Protein AF-A0A536SBP5-F1 (afdb_monomer_lite)

Foldseek 3Di:
DDDDPPFDFPDWDFDDFDPPDPFKTKTWGFTWTDDPDDDGDDRDTDIDMGGRPQPWEEWAPWDWDDLPWIKTATDDTPQFQKKKKWKAFPVPRHTPDIDMDRHRMDTDDQDQTKIKIWMWTDRPPGIYDTDIDIDHGRD

Radius of gyration: 25.17 Å; chains: 1; bounding box: 39×37×78 Å

Structure (mmCIF, N/CA/C/O backbone):
data_AF-A0A536SBP5-F1
#
_entry.id   AF-A0A536SBP5-F1
#
loop_
_atom_site.group_PDB
_atom_site.id
_atom_site.type_symbol
_atom_site.label_atom_id
_atom_site.label_alt_id
_atom_site.label_comp_id
_atom_site.label_asym_id
_atom_site.label_entity_id
_atom_site.label_seq_id
_atom_site.pdbx_PDB_ins_code
_atom_site.Cartn_x
_atom_site.Cartn_y
_atom_site.Cartn_z
_atom_site.occupancy
_atom_site.B_iso_or_equiv
_atom_site.auth_seq_id
_atom_site.auth_comp_id
_atom_site.auth_asym_id
_atom_site.auth_atom_id
_atom_site.pdbx_PDB_model_num
ATOM 1 N N . MET A 1 1 ? 14.537 23.698 -45.005 1.00 40.97 1 MET A N 1
ATOM 2 C CA . MET A 1 1 ? 13.676 22.718 -45.694 1.00 40.97 1 MET A CA 1
ATOM 3 C C . MET A 1 1 ? 13.666 21.475 -44.817 1.00 40.97 1 MET A C 1
ATOM 5 O O . MET A 1 1 ? 14.723 20.894 -44.636 1.00 40.97 1 MET A O 1
ATOM 9 N N . LEU A 1 2 ? 12.557 21.184 -44.130 1.00 38.22 2 LEU A N 1
ATOM 10 C CA . LEU A 1 2 ? 12.427 19.987 -43.288 1.00 38.22 2 LEU A CA 1
ATOM 11 C C . LEU A 1 2 ? 12.003 18.836 -44.202 1.00 38.22 2 LEU A C 1
ATOM 13 O O . LEU A 1 2 ? 10.889 18.859 -44.723 1.00 38.22 2 LEU A O 1
ATOM 17 N N . GLU A 1 3 ? 12.899 17.881 -44.441 1.00 40.97 3 GLU A N 1
ATOM 18 C CA . GLU A 1 3 ? 12.558 16.646 -45.143 1.00 40.97 3 GLU A CA 1
ATOM 19 C C . GLU A 1 3 ? 11.533 15.871 -44.314 1.00 40.97 3 GLU A C 1
ATOM 21 O O . GLU A 1 3 ? 11.786 15.447 -43.185 1.00 40.97 3 GLU A O 1
ATOM 26 N N . ARG A 1 4 ? 10.333 15.728 -44.870 1.00 43.94 4 ARG A N 1
ATOM 27 C CA . ARG A 1 4 ? 9.282 14.892 -44.310 1.00 43.94 4 ARG A CA 1
ATOM 28 C C . ARG A 1 4 ? 9.599 13.450 -44.698 1.00 43.94 4 ARG A C 1
ATOM 30 O O . ARG A 1 4 ? 9.292 13.023 -45.804 1.00 43.94 4 ARG A O 1
ATOM 37 N N . ILE A 1 5 ? 10.264 12.728 -43.800 1.00 46.66 5 ILE A N 1
ATOM 38 C CA . ILE A 1 5 ? 10.508 11.292 -43.954 1.00 46.66 5 ILE A CA 1
ATOM 39 C C . ILE A 1 5 ? 9.169 10.574 -43.731 1.00 46.66 5 ILE A C 1
ATOM 41 O O . ILE A 1 5 ? 8.774 10.313 -42.595 1.00 46.66 5 ILE A O 1
ATOM 45 N N . ASP A 1 6 ? 8.445 10.285 -44.813 1.00 46.75 6 ASP A N 1
ATOM 46 C CA . ASP A 1 6 ? 7.258 9.425 -44.783 1.00 46.75 6 ASP A CA 1
ATOM 47 C C . ASP A 1 6 ? 7.715 7.958 -44.652 1.00 46.75 6 ASP A C 1
ATOM 49 O O . ASP A 1 6 ? 7.832 7.222 -45.629 1.00 46.75 6 ASP A O 1
ATOM 53 N N . ALA A 1 7 ? 8.020 7.518 -43.428 1.00 47.56 7 ALA A N 1
ATOM 54 C CA . ALA A 1 7 ? 8.302 6.112 -43.154 1.00 47.56 7 ALA A CA 1
ATOM 55 C C . ALA A 1 7 ? 7.002 5.294 -43.260 1.00 47.56 7 ALA A C 1
ATOM 57 O O . ALA A 1 7 ? 6.111 5.411 -42.415 1.00 47.56 7 ALA A O 1
ATOM 58 N N . ARG A 1 8 ? 6.876 4.452 -44.293 1.00 46.19 8 ARG A N 1
ATOM 59 C CA . ARG A 1 8 ? 5.805 3.449 -44.373 1.00 46.19 8 ARG A CA 1
ATOM 60 C C . ARG A 1 8 ? 6.220 2.195 -43.606 1.00 46.19 8 ARG A C 1
ATOM 62 O O . ARG A 1 8 ? 7.250 1.590 -43.889 1.00 46.19 8 ARG A O 1
ATOM 69 N N . VAL A 1 9 ? 5.409 1.806 -42.623 1.00 48.72 9 VAL A N 1
ATOM 70 C CA . VAL A 1 9 ? 5.581 0.558 -41.866 1.00 48.72 9 VAL A CA 1
ATOM 71 C C . VAL A 1 9 ? 4.946 -0.574 -42.673 1.00 48.72 9 VAL A C 1
ATOM 73 O O . VAL A 1 9 ? 3.723 -0.643 -42.767 1.00 48.72 9 VAL A O 1
ATOM 76 N N . GLY A 1 10 ? 5.771 -1.427 -43.287 1.00 50.09 10 GLY A N 1
ATOM 77 C CA . GLY A 1 10 ? 5.303 -2.491 -44.185 1.00 50.09 10 GLY A CA 1
ATOM 78 C C . GLY A 1 10 ? 4.626 -3.674 -43.479 1.00 50.09 10 GLY A C 1
ATOM 79 O O . GLY A 1 10 ? 3.664 -4.228 -43.999 1.00 50.09 10 GLY A O 1
ATOM 80 N N . ASP A 1 11 ? 5.095 -4.055 -42.286 1.00 51.97 11 ASP A N 1
ATOM 81 C CA . ASP A 1 11 ? 4.508 -5.122 -41.460 1.00 51.97 11 ASP A CA 1
ATOM 82 C C . ASP A 1 11 ? 4.898 -4.885 -39.988 1.00 51.97 11 ASP A C 1
ATOM 84 O O . ASP A 1 11 ? 6.051 -4.567 -39.689 1.00 51.97 11 ASP A O 1
ATOM 88 N N . THR A 1 12 ? 3.949 -5.012 -39.056 1.00 48.47 12 THR A N 1
ATOM 89 C CA . THR A 1 12 ? 4.222 -4.951 -37.609 1.00 48.47 12 THR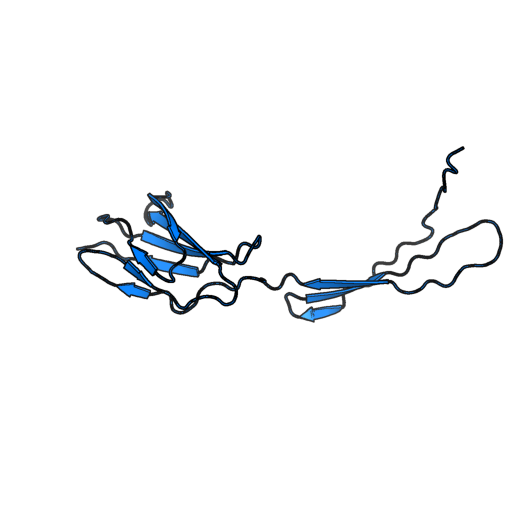 A CA 1
ATOM 90 C C . THR A 1 12 ? 3.919 -6.307 -37.002 1.00 48.47 12 THR A C 1
ATOM 92 O O . THR A 1 12 ? 2.771 -6.640 -36.713 1.00 48.47 12 THR A O 1
ATOM 95 N N . ARG A 1 13 ? 4.970 -7.093 -36.763 1.00 51.94 13 ARG A N 1
ATOM 96 C CA . ARG A 1 13 ? 4.845 -8.378 -36.075 1.00 51.94 13 ARG A CA 1
ATOM 97 C C . ARG A 1 13 ? 5.155 -8.201 -34.603 1.00 51.94 13 ARG A C 1
ATOM 99 O O . ARG A 1 13 ? 6.314 -8.105 -34.203 1.00 51.94 13 ARG A O 1
ATOM 106 N N . PHE A 1 14 ? 4.107 -8.197 -33.791 1.00 48.78 14 PHE A N 1
ATOM 107 C CA . PHE A 1 14 ? 4.255 -8.358 -32.354 1.00 48.78 14 PHE A CA 1
ATOM 108 C C . PHE A 1 14 ? 4.599 -9.817 -32.066 1.00 48.78 14 PHE A C 1
ATOM 110 O O . PHE A 1 14 ? 3.751 -10.701 -32.169 1.00 48.78 14 PHE A O 1
ATOM 117 N N . VAL A 1 15 ? 5.855 -10.079 -31.709 1.00 56.72 15 VAL A N 1
ATOM 118 C CA . VAL A 1 15 ? 6.195 -11.340 -31.049 1.00 56.72 15 VAL A CA 1
ATOM 119 C C . VAL A 1 15 ? 5.653 -11.230 -29.625 1.00 56.72 15 VAL A C 1
ATOM 121 O O . VAL A 1 15 ? 6.028 -10.277 -28.934 1.00 56.72 15 VAL A O 1
ATOM 124 N N . PRO A 1 16 ? 4.778 -12.149 -29.174 1.00 54.97 16 PRO A N 1
ATOM 125 C CA . PRO A 1 16 ? 4.259 -12.109 -27.818 1.00 54.97 16 PRO A CA 1
ATOM 126 C C . PRO A 1 16 ? 5.426 -12.009 -26.828 1.00 54.97 16 PRO A C 1
ATOM 128 O O . PRO A 1 16 ? 6.394 -12.768 -26.975 1.00 54.97 16 PRO A O 1
ATOM 131 N N . PRO A 1 17 ? 5.380 -11.073 -25.862 1.00 57.81 17 PRO A N 1
ATOM 132 C CA . PRO A 1 17 ? 6.419 -10.962 -24.855 1.00 57.81 17 PRO A CA 1
ATOM 133 C C . PRO A 1 17 ? 6.639 -12.333 -24.231 1.00 57.81 17 PRO A C 1
ATOM 135 O O . PRO A 1 17 ? 5.681 -12.964 -23.783 1.00 57.81 17 PRO A O 1
ATOM 138 N N . ARG 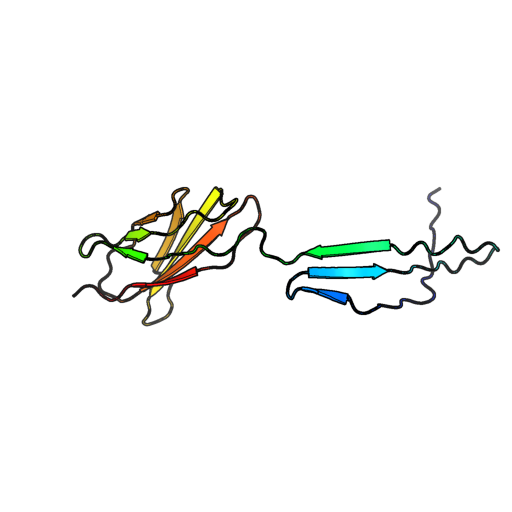A 1 18 ? 7.886 -12.813 -24.200 1.00 60.78 18 ARG A N 1
ATOM 139 C CA . ARG A 1 18 ? 8.184 -13.993 -23.387 1.00 60.78 18 ARG A CA 1
ATOM 140 C C . ARG A 1 18 ? 8.115 -13.536 -21.931 1.00 60.78 18 ARG A C 1
ATOM 142 O O . ARG A 1 18 ? 8.929 -12.682 -21.557 1.00 60.78 18 ARG A O 1
ATOM 149 N N . PRO A 1 19 ? 7.160 -14.040 -21.128 1.00 57.12 19 PRO A N 1
ATOM 150 C CA . PRO A 1 19 ? 7.140 -13.722 -19.713 1.00 57.12 19 PRO A CA 1
ATOM 151 C C . PRO A 1 19 ? 8.444 -14.244 -19.110 1.00 57.12 19 PRO A C 1
ATOM 153 O O . PRO A 1 19 ? 8.782 -15.419 -19.248 1.00 57.12 19 PRO A O 1
ATOM 156 N N . LEU A 1 20 ? 9.215 -13.341 -18.507 1.00 64.12 20 LEU A N 1
ATOM 157 C CA . LEU A 1 20 ? 10.382 -13.703 -17.706 1.00 64.12 20 LEU A CA 1
ATOM 158 C C . LEU A 1 20 ? 9.924 -14.081 -16.291 1.00 64.12 20 LEU A C 1
ATOM 160 O O . LEU A 1 20 ? 10.480 -14.991 -15.689 1.00 64.12 20 LEU A O 1
ATOM 164 N N . THR A 1 21 ? 8.898 -13.384 -15.788 1.00 65.69 21 THR A N 1
ATOM 165 C CA . THR A 1 21 ? 8.129 -13.676 -14.567 1.00 65.69 21 THR A CA 1
ATOM 166 C C . THR A 1 21 ? 6.699 -13.133 -14.725 1.00 65.69 21 THR A C 1
ATOM 168 O O . THR A 1 21 ? 6.404 -12.468 -15.718 1.00 65.69 21 THR A O 1
ATOM 171 N N . ASP A 1 22 ? 5.838 -13.297 -13.713 1.00 67.06 22 ASP A N 1
ATOM 172 C CA . ASP A 1 22 ? 4.489 -12.690 -13.659 1.00 67.06 22 ASP A CA 1
ATOM 173 C C . ASP A 1 22 ? 4.487 -11.155 -13.765 1.00 67.06 22 ASP A C 1
ATOM 175 O O . ASP A 1 22 ? 3.459 -10.535 -14.028 1.00 67.06 22 ASP A O 1
ATOM 179 N N . ARG A 1 23 ? 5.638 -10.518 -13.517 1.00 62.91 23 ARG A N 1
ATOM 180 C CA . ARG A 1 23 ? 5.784 -9.057 -13.459 1.00 62.91 23 ARG A CA 1
ATOM 181 C C . ARG A 1 23 ? 6.873 -8.520 -14.384 1.00 62.91 23 ARG A C 1
ATOM 183 O O . ARG A 1 23 ? 7.172 -7.328 -14.351 1.00 62.91 23 ARG A O 1
ATOM 190 N N . ARG A 1 24 ? 7.493 -9.384 -15.192 1.00 70.25 24 ARG A N 1
ATOM 191 C CA . ARG A 1 24 ? 8.589 -9.014 -16.090 1.00 70.25 24 ARG A CA 1
ATOM 192 C C . ARG A 1 24 ? 8.433 -9.672 -17.441 1.00 70.25 24 ARG A C 1
ATOM 194 O O . ARG A 1 24 ? 8.203 -10.875 -17.528 1.00 70.25 24 ARG A O 1
ATOM 201 N N . ALA A 1 25 ? 8.662 -8.906 -18.494 1.00 71.94 25 ALA A N 1
ATOM 202 C CA . ALA A 1 25 ? 8.661 -9.416 -19.853 1.00 71.94 25 ALA A CA 1
ATOM 203 C C . ALA A 1 25 ? 9.786 -8.795 -20.680 1.00 71.94 25 ALA A C 1
ATOM 205 O O . ALA A 1 25 ? 10.117 -7.619 -20.522 1.00 71.94 25 ALA A O 1
ATOM 206 N N . ALA A 1 26 ? 10.350 -9.588 -21.588 1.00 72.62 26 ALA A N 1
ATOM 207 C CA . ALA A 1 26 ? 11.211 -9.083 -22.649 1.00 72.62 26 ALA 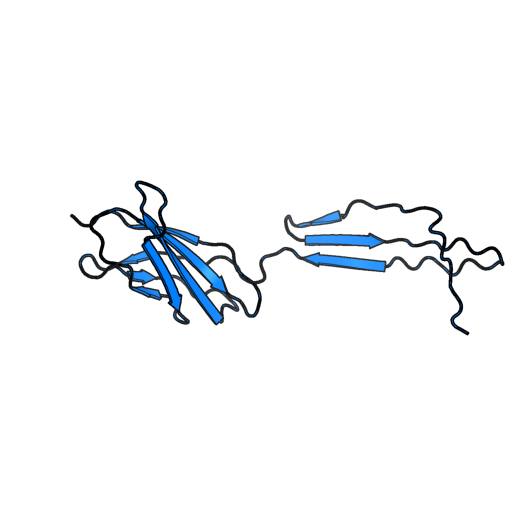A CA 1
ATOM 208 C C . ALA A 1 26 ? 10.386 -8.941 -23.927 1.00 72.62 26 ALA A C 1
ATOM 210 O O . ALA A 1 26 ? 9.780 -9.913 -24.393 1.00 72.62 26 ALA A O 1
ATOM 211 N N . VAL A 1 27 ? 10.378 -7.738 -24.497 1.00 70.06 27 VAL A N 1
ATOM 212 C CA . VAL A 1 27 ? 9.755 -7.474 -25.792 1.00 70.06 27 VAL A CA 1
ATOM 213 C C . VAL A 1 27 ? 10.850 -7.335 -26.836 1.00 70.06 27 VAL A C 1
ATOM 215 O O . VAL A 1 27 ? 11.795 -6.561 -26.671 1.00 70.06 27 VAL A O 1
ATOM 218 N N . LYS A 1 28 ? 10.708 -8.104 -27.917 1.00 70.38 28 LYS A N 1
ATOM 219 C CA . LYS A 1 28 ? 11.577 -8.038 -29.088 1.00 70.38 28 LYS A CA 1
ATOM 220 C C . LYS A 1 28 ? 10.797 -7.398 -30.227 1.00 70.38 28 LYS A C 1
ATOM 222 O O . LYS A 1 28 ? 9.808 -7.967 -30.686 1.00 70.38 28 LYS A O 1
ATOM 227 N N . LEU A 1 29 ? 11.254 -6.237 -30.677 1.00 64.62 29 LEU A N 1
ATOM 228 C CA . LEU A 1 29 ? 10.677 -5.511 -31.798 1.00 64.62 29 LEU A CA 1
ATOM 229 C C . LEU A 1 29 ? 11.587 -5.650 -33.019 1.00 64.62 29 LEU A C 1
ATOM 231 O O . LEU A 1 29 ? 12.792 -5.411 -32.936 1.00 64.62 29 LEU A O 1
ATOM 235 N N . LEU A 1 30 ? 11.001 -6.023 -34.154 1.00 66.50 30 LEU A N 1
ATOM 236 C CA . LEU A 1 30 ? 11.668 -6.025 -35.449 1.00 66.50 30 LEU A CA 1
ATOM 237 C C . LEU A 1 30 ? 10.996 -4.971 -36.326 1.00 66.50 30 LEU A C 1
ATOM 239 O O . LEU A 1 30 ? 9.819 -5.109 -36.649 1.00 66.50 30 LEU A O 1
ATOM 243 N N . VAL A 1 31 ? 11.733 -3.924 -36.691 1.00 62.28 31 VAL A N 1
ATOM 244 C CA . VAL A 1 31 ? 11.246 -2.880 -37.599 1.00 62.28 31 VAL A CA 1
ATOM 245 C C . VAL A 1 31 ? 11.931 -3.069 -38.943 1.00 62.28 31 VAL A C 1
ATOM 247 O O . VAL A 1 31 ? 13.158 -3.106 -39.007 1.00 62.28 31 VAL A O 1
ATOM 250 N N . THR A 1 32 ? 11.138 -3.198 -40.004 1.00 61.22 32 THR A N 1
ATOM 251 C CA . THR A 1 32 ? 11.635 -3.224 -41.385 1.00 61.22 32 THR A CA 1
ATOM 252 C C . THR A 1 32 ? 11.099 -1.988 -42.091 1.00 61.22 32 THR A C 1
ATOM 254 O O . THR A 1 32 ? 9.884 -1.802 -42.156 1.00 61.22 32 THR A O 1
ATOM 257 N N . ALA A 1 33 ? 11.996 -1.127 -42.567 1.00 57.31 33 ALA A N 1
ATOM 258 C CA . ALA A 1 33 ? 11.624 0.021 -43.383 1.00 57.31 33 ALA A CA 1
ATOM 259 C C . ALA A 1 33 ? 11.444 -0.428 -44.838 1.00 57.31 33 ALA A C 1
ATOM 261 O O . ALA A 1 33 ? 12.310 -1.120 -45.376 1.00 57.31 33 ALA A O 1
ATOM 262 N N . ASP A 1 34 ? 10.328 -0.040 -45.454 1.00 59.84 34 ASP A N 1
ATOM 263 C CA . ASP A 1 34 ? 10.078 -0.254 -46.879 1.00 59.84 34 ASP A CA 1
ATOM 264 C C . ASP A 1 34 ? 10.486 1.011 -47.646 1.00 59.84 34 ASP A C 1
ATOM 266 O O . ASP A 1 34 ? 9.736 1.989 -47.710 1.00 59.84 34 ASP A O 1
ATOM 270 N N . CYS A 1 35 ? 11.730 1.026 -48.132 1.00 59.50 35 CYS A N 1
ATOM 271 C CA . CYS A 1 35 ? 12.304 2.153 -48.865 1.00 59.50 35 CYS A CA 1
ATOM 272 C C . CYS A 1 35 ? 12.395 1.821 -50.367 1.00 59.50 35 CYS A C 1
ATOM 274 O O . CYS A 1 35 ? 12.879 0.742 -50.712 1.00 59.50 35 CYS A O 1
ATOM 276 N N . PRO A 1 36 ? 11.999 2.746 -51.264 1.00 60.47 36 PRO A N 1
ATOM 277 C CA . PRO A 1 36 ? 11.946 2.491 -52.706 1.00 60.47 36 PRO A CA 1
ATOM 278 C C . PRO A 1 36 ? 13.318 2.357 -53.395 1.00 60.47 36 PRO A C 1
ATOM 280 O O . PRO A 1 36 ? 13.370 1.861 -54.517 1.00 60.47 36 PRO A O 1
ATOM 283 N N . GLU A 1 37 ? 14.427 2.739 -52.751 1.00 55.88 37 GLU A N 1
ATOM 284 C CA . GLU A 1 37 ? 15.784 2.577 -53.294 1.00 55.88 37 GLU A CA 1
ATOM 285 C C . GLU A 1 37 ? 16.616 1.589 -52.459 1.00 55.88 37 GLU A C 1
ATOM 287 O O . GLU A 1 37 ? 16.669 1.632 -51.229 1.00 55.88 37 GLU A O 1
ATOM 292 N N . SER A 1 38 ? 17.239 0.638 -53.155 1.00 54.88 38 SER A N 1
ATOM 293 C CA . SER A 1 38 ? 17.867 -0.563 -52.610 1.00 54.88 38 SER A CA 1
ATOM 294 C C . SER A 1 38 ? 19.072 -0.291 -51.701 1.00 54.88 38 SER A C 1
ATOM 296 O O . SER A 1 38 ? 20.176 -0.028 -52.170 1.00 54.88 38 SER A O 1
ATOM 298 N N . THR A 1 39 ? 18.902 -0.491 -50.399 1.00 51.53 39 THR A N 1
ATOM 299 C CA . THR A 1 39 ? 19.620 -1.496 -49.589 1.00 51.53 39 THR A CA 1
ATOM 300 C C . THR A 1 39 ? 18.947 -1.510 -48.223 1.00 51.53 39 THR A C 1
ATOM 302 O O . THR A 1 39 ? 19.071 -0.579 -47.436 1.00 51.53 39 THR A O 1
ATOM 305 N N . SER A 1 40 ? 18.166 -2.563 -47.976 1.00 52.50 40 SER A N 1
ATOM 306 C CA . SER A 1 40 ? 17.491 -2.821 -46.704 1.00 52.50 40 SER A CA 1
ATOM 307 C C . SER A 1 40 ? 18.531 -2.841 -45.579 1.00 52.50 40 SER A C 1
ATOM 309 O O . SER A 1 40 ? 19.282 -3.806 -45.430 1.00 52.50 40 SER A O 1
ATOM 311 N N . ILE A 1 41 ? 18.632 -1.746 -44.822 1.00 50.25 41 ILE A N 1
ATOM 312 C CA . ILE A 1 41 ? 19.512 -1.682 -43.656 1.00 50.25 41 ILE A CA 1
ATOM 313 C C . ILE A 1 41 ? 18.940 -2.642 -42.616 1.00 50.25 41 ILE A C 1
ATOM 315 O O . ILE A 1 41 ? 17.771 -2.555 -42.239 1.00 50.25 41 ILE A O 1
ATOM 319 N N . ALA A 1 42 ? 19.784 -3.587 -42.207 1.00 47.28 42 ALA A N 1
ATOM 320 C CA . ALA A 1 42 ? 19.437 -4.723 -41.374 1.00 47.28 42 ALA A CA 1
ATOM 321 C C . ALA A 1 42 ? 18.575 -4.337 -40.163 1.00 47.28 42 ALA A C 1
ATOM 323 O O . ALA A 1 42 ? 18.938 -3.475 -39.354 1.00 47.28 42 ALA A O 1
ATOM 324 N N . ALA A 1 43 ? 17.463 -5.061 -40.041 1.00 56.03 43 ALA A N 1
ATOM 325 C CA . ALA A 1 43 ? 16.518 -5.036 -38.942 1.00 56.03 43 ALA A CA 1
ATOM 326 C C . ALA A 1 43 ? 17.203 -5.488 -37.643 1.00 56.03 43 ALA A C 1
ATOM 328 O O . ALA A 1 43 ? 17.134 -6.652 -37.246 1.00 56.03 43 ALA A O 1
ATOM 329 N N . HIS A 1 44 ? 17.920 -4.577 -36.988 1.00 56.59 44 HIS A N 1
ATOM 330 C CA . HIS A 1 44 ? 18.461 -4.846 -35.666 1.00 56.59 44 HIS A CA 1
ATOM 331 C C . HIS A 1 44 ? 17.272 -5.020 -34.721 1.00 56.59 44 HIS A C 1
ATOM 333 O O . HIS A 1 44 ? 16.471 -4.092 -34.581 1.00 56.59 44 HIS A O 1
ATOM 339 N N . PRO A 1 45 ? 17.101 -6.197 -34.095 1.00 60.94 45 PRO A N 1
ATOM 340 C CA . PRO A 1 45 ? 16.022 -6.374 -33.146 1.00 60.94 45 PRO A CA 1
ATOM 341 C C . PRO A 1 45 ? 16.252 -5.414 -31.981 1.00 60.94 45 PRO A C 1
ATOM 343 O O . PRO A 1 45 ? 17.262 -5.516 -31.284 1.00 60.94 45 PRO A O 1
ATOM 346 N N . ALA A 1 46 ? 15.322 -4.487 -31.778 1.00 62.81 46 ALA A N 1
ATOM 347 C CA . ALA A 1 46 ? 15.304 -3.651 -30.593 1.00 62.81 46 ALA A CA 1
ATOM 348 C C . ALA A 1 46 ? 14.706 -4.471 -29.446 1.00 62.81 46 ALA A C 1
ATOM 350 O O . ALA A 1 46 ? 13.661 -5.111 -29.596 1.00 62.81 46 ALA A O 1
ATOM 351 N N . TRP A 1 47 ? 15.386 -4.470 -28.305 1.00 64.88 47 TRP A N 1
ATOM 352 C CA . TRP A 1 47 ? 14.928 -5.140 -27.094 1.00 64.88 47 TRP A CA 1
ATOM 353 C C . TRP A 1 47 ? 14.571 -4.079 -26.073 1.00 64.88 47 TRP A C 1
ATOM 355 O O . TRP A 1 47 ? 15.364 -3.173 -25.817 1.00 64.88 47 TRP A O 1
ATOM 365 N N . PHE A 1 48 ? 13.403 -4.209 -25.459 1.00 67.31 48 PHE A N 1
ATOM 366 C CA . PHE A 1 48 ? 13.089 -3.449 -24.260 1.00 67.31 48 PHE A CA 1
ATOM 367 C C . PHE A 1 48 ? 12.457 -4.353 -23.208 1.00 67.31 48 PHE A C 1
ATOM 369 O O . PHE A 1 48 ? 11.773 -5.335 -23.511 1.00 67.31 48 PHE A O 1
ATOM 376 N N . PHE A 1 49 ? 12.744 -4.030 -21.952 1.00 69.31 49 PHE A N 1
ATOM 377 C CA . PHE A 1 49 ? 12.303 -4.790 -20.795 1.00 69.31 49 PHE A CA 1
ATOM 378 C C . PHE A 1 49 ? 11.120 -4.078 -20.152 1.00 69.31 49 PHE A C 1
ATOM 380 O O . PHE A 1 49 ? 11.198 -2.894 -19.830 1.00 69.31 49 PHE A O 1
ATOM 387 N N . ILE A 1 50 ? 10.031 -4.812 -19.955 1.00 65.94 50 ILE A N 1
ATOM 388 C CA . ILE A 1 50 ? 8.904 -4.373 -19.142 1.00 65.94 50 ILE A CA 1
ATOM 389 C C . ILE A 1 50 ? 9.137 -4.950 -17.748 1.00 65.94 50 ILE A C 1
ATOM 391 O O . ILE A 1 50 ? 9.111 -6.168 -17.583 1.00 65.94 50 ILE A O 1
ATOM 395 N N . ASP A 1 51 ? 9.378 -4.088 -16.762 1.00 65.88 51 ASP A N 1
ATOM 396 C CA . ASP A 1 51 ? 9.403 -4.458 -15.345 1.00 65.88 51 ASP A CA 1
ATOM 397 C C . ASP A 1 51 ? 8.260 -3.728 -14.636 1.00 65.88 51 ASP A C 1
ATOM 399 O O . ASP A 1 51 ? 8.360 -2.539 -14.329 1.00 65.88 51 ASP A O 1
ATOM 403 N N . ILE A 1 52 ? 7.154 -4.442 -14.424 1.00 65.19 52 ILE A N 1
ATOM 404 C CA . ILE A 1 52 ? 6.043 -3.988 -13.580 1.00 65.19 52 ILE A CA 1
ATOM 405 C C . ILE A 1 52 ? 6.183 -4.531 -12.156 1.00 65.19 52 ILE A C 1
ATOM 407 O O . ILE A 1 52 ? 5.242 -4.419 -11.367 1.00 65.19 52 ILE A O 1
ATOM 411 N N . ALA A 1 53 ? 7.323 -5.146 -11.800 1.00 62.38 53 ALA A N 1
ATOM 412 C CA . ALA A 1 53 ? 7.562 -5.494 -10.413 1.00 62.38 53 ALA A CA 1
ATOM 413 C C . ALA A 1 53 ? 7.486 -4.205 -9.590 1.00 62.38 53 ALA A C 1
ATOM 415 O O . ALA A 1 53 ? 8.084 -3.192 -9.973 1.00 62.38 53 ALA A O 1
ATOM 416 N N . PRO A 1 54 ? 6.738 -4.205 -8.476 1.00 62.84 54 PRO A N 1
ATOM 417 C CA . PRO A 1 54 ? 6.645 -3.022 -7.658 1.00 62.84 54 PRO A CA 1
ATOM 418 C C . PRO A 1 54 ? 8.056 -2.686 -7.183 1.00 62.84 54 PRO A C 1
ATOM 420 O O . PRO A 1 54 ? 8.640 -3.409 -6.379 1.00 62.84 54 PRO A O 1
ATOM 423 N N . LYS A 1 55 ? 8.596 -1.557 -7.662 1.00 71.62 55 LYS A N 1
ATOM 424 C CA . LYS A 1 55 ? 9.824 -0.964 -7.106 1.00 71.62 55 LYS A CA 1
ATOM 425 C C . LYS A 1 55 ? 9.666 -0.657 -5.611 1.00 71.62 55 LYS A C 1
ATOM 427 O O . LYS A 1 55 ? 10.654 -0.442 -4.924 1.00 71.62 55 LYS A O 1
ATOM 432 N N . CYS A 1 56 ? 8.421 -0.652 -5.128 1.00 83.62 56 CYS A N 1
ATOM 433 C CA . CYS A 1 56 ? 8.033 -0.453 -3.748 1.00 83.62 56 CYS A CA 1
ATOM 434 C C . CYS A 1 56 ? 7.086 -1.571 -3.290 1.00 83.62 56 CYS A C 1
ATOM 436 O O . CYS A 1 56 ? 5.870 -1.486 -3.463 1.00 83.62 56 CYS A O 1
ATOM 438 N N . SER A 1 57 ? 7.642 -2.657 -2.758 1.00 87.50 57 SER A N 1
ATOM 439 C CA . SER A 1 57 ? 6.864 -3.787 -2.240 1.00 87.50 57 SER A CA 1
ATOM 440 C C . SER A 1 57 ? 5.954 -3.356 -1.089 1.00 87.50 57 SER A C 1
ATOM 442 O O . SER A 1 57 ? 6.346 -2.492 -0.306 1.00 87.50 57 SER A O 1
ATOM 444 N N . ALA A 1 58 ? 4.789 -3.996 -0.938 1.00 91.44 58 ALA A N 1
ATOM 445 C CA . ALA A 1 58 ? 3.922 -3.792 0.224 1.00 91.44 58 ALA A CA 1
ATOM 446 C C . ALA A 1 58 ? 4.684 -3.994 1.548 1.00 91.44 58 ALA A C 1
ATOM 448 O O . ALA A 1 58 ? 5.640 -4.777 1.631 1.00 91.44 58 ALA A O 1
ATOM 449 N N . VAL A 1 59 ? 4.252 -3.294 2.602 1.00 94.44 59 VAL A N 1
ATOM 450 C CA . VAL A 1 59 ? 4.835 -3.472 3.938 1.00 94.44 59 VAL A CA 1
ATOM 451 C C . VAL A 1 59 ? 4.528 -4.871 4.475 1.00 94.44 59 VAL A C 1
ATOM 453 O O . VAL A 1 59 ? 3.507 -5.473 4.147 1.00 94.44 59 VAL A O 1
ATOM 456 N N . ARG A 1 60 ? 5.418 -5.404 5.315 1.00 95.50 60 ARG A N 1
ATOM 457 C CA . ARG A 1 60 ? 5.251 -6.722 5.950 1.00 95.50 60 ARG A CA 1
ATOM 458 C C . ARG A 1 60 ? 5.136 -6.576 7.458 1.00 95.50 60 ARG A C 1
ATOM 460 O O . ARG A 1 60 ? 5.631 -5.599 8.013 1.00 95.50 60 ARG A O 1
ATOM 467 N N . GLY A 1 61 ? 4.563 -7.585 8.112 1.00 95.12 61 GLY A N 1
ATOM 468 C CA . GLY A 1 61 ? 4.456 -7.616 9.572 1.00 95.12 61 GLY A CA 1
ATOM 469 C C . GLY A 1 61 ? 3.591 -6.485 10.119 1.00 95.12 61 GLY A C 1
ATOM 470 O O . GLY A 1 61 ? 3.935 -5.924 11.149 1.00 95.12 61 GLY A O 1
ATOM 471 N N . LEU A 1 62 ? 2.525 -6.115 9.398 1.00 96.19 62 LEU A N 1
ATOM 472 C CA . LEU A 1 62 ? 1.562 -5.133 9.881 1.00 96.19 62 LEU A CA 1
ATOM 473 C C . LEU A 1 62 ? 0.862 -5.692 11.125 1.00 96.19 62 LEU A C 1
ATOM 475 O O . LEU A 1 62 ? 0.189 -6.720 11.051 1.00 96.19 62 LEU A O 1
ATOM 479 N N . SER A 1 63 ? 1.032 -5.009 12.249 1.00 95.25 63 SER A N 1
ATOM 480 C CA . SER A 1 63 ? 0.451 -5.355 13.541 1.00 95.25 63 SER A CA 1
ATOM 481 C C . SER A 1 63 ? -0.168 -4.134 14.208 1.00 95.25 63 SER A C 1
ATOM 483 O O . SER A 1 63 ? 0.183 -2.993 13.900 1.00 95.25 63 SER A O 1
ATOM 485 N N . PHE A 1 64 ? -1.072 -4.386 15.151 1.00 92.56 64 PHE A N 1
ATOM 486 C CA . PHE A 1 64 ? -1.770 -3.354 15.907 1.00 92.56 64 PHE A CA 1
ATOM 487 C C . PHE A 1 64 ? -1.503 -3.523 17.399 1.00 92.56 64 PHE A C 1
ATOM 489 O O . PHE A 1 64 ? -1.506 -4.645 17.906 1.00 92.56 64 PHE A O 1
ATOM 496 N N . SER A 1 65 ? -1.270 -2.417 18.095 1.00 88.31 65 SER A N 1
ATOM 497 C CA . SER A 1 65 ? -1.006 -2.392 19.534 1.00 88.31 65 SER A CA 1
ATOM 498 C C . SER A 1 65 ? -1.702 -1.208 20.206 1.00 88.31 65 SER A C 1
ATOM 500 O O . SER A 1 65 ? -2.143 -0.278 19.534 1.00 88.31 65 SER A O 1
ATOM 502 N N . GLY A 1 66 ? -1.808 -1.259 21.538 1.00 73.69 66 GLY A N 1
ATOM 503 C CA . GLY A 1 66 ? -2.379 -0.192 22.362 1.00 73.69 66 GLY A CA 1
ATOM 504 C C . GLY A 1 66 ? -3.910 -0.180 22.378 1.00 73.69 66 GLY A C 1
ATOM 505 O O . GLY A 1 66 ? -4.548 0.286 21.443 1.00 73.69 66 GLY A O 1
ATOM 506 N N . GLU A 1 67 ? -4.514 -0.643 23.475 1.00 70.75 67 GLU A N 1
ATOM 507 C CA . GLU A 1 67 ? -5.980 -0.644 23.636 1.00 70.75 67 GLU A CA 1
ATOM 508 C C . GLU A 1 67 ? -6.550 0.777 23.708 1.00 70.75 67 GLU A C 1
ATOM 510 O O . GLU A 1 67 ? -7.496 1.119 23.003 1.00 70.75 67 GLU A O 1
ATOM 515 N N . SER A 1 68 ? -5.947 1.627 24.544 1.00 68.50 68 SER A N 1
ATOM 516 C CA . SER A 1 68 ? -6.400 3.004 24.740 1.00 68.50 68 SER A CA 1
ATOM 517 C C . SER A 1 68 ? -5.858 3.954 23.676 1.00 68.50 68 SER A C 1
ATOM 519 O O . SER A 1 68 ? -6.524 4.932 23.360 1.00 68.50 68 SER A O 1
ATOM 521 N N . ALA A 1 69 ? -4.680 3.679 23.110 1.00 73.12 69 ALA A N 1
ATOM 522 C CA . ALA A 1 69 ? -4.023 4.465 22.069 1.00 73.12 69 ALA A CA 1
ATOM 523 C C . ALA A 1 69 ? -3.630 3.537 20.906 1.00 73.12 69 ALA A C 1
ATOM 525 O O . ALA A 1 69 ? -2.505 3.034 20.903 1.00 73.12 69 ALA A O 1
ATOM 526 N N . PRO A 1 70 ? -4.545 3.277 19.954 1.00 88.12 70 PRO A N 1
ATOM 527 C CA . PRO A 1 70 ? -4.298 2.302 18.909 1.00 88.12 70 PRO A CA 1
ATOM 528 C C . PRO A 1 70 ? -3.178 2.783 17.996 1.00 88.12 70 PRO A C 1
ATOM 530 O O . PRO A 1 70 ? -3.183 3.915 17.507 1.00 88.12 70 PRO A O 1
ATOM 533 N N . LYS A 1 71 ? -2.222 1.897 17.752 1.00 93.50 71 LYS A N 1
ATOM 534 C CA . LYS A 1 71 ? -1.040 2.141 16.937 1.00 93.50 71 LYS A CA 1
ATOM 535 C C . LYS A 1 71 ? -0.892 1.024 15.916 1.00 93.50 71 LYS A C 1
ATOM 537 O O . LYS A 1 71 ? -1.087 -0.145 16.237 1.00 93.50 71 LYS A O 1
ATOM 542 N N . ALA A 1 72 ? -0.552 1.391 14.686 1.00 95.31 72 ALA A N 1
ATOM 543 C CA . ALA A 1 72 ? -0.138 0.457 13.647 1.00 95.31 72 ALA A CA 1
ATOM 544 C C . ALA A 1 72 ? 1.387 0.443 13.549 1.00 95.31 72 ALA A C 1
ATOM 546 O O . ALA A 1 72 ? 2.020 1.502 13.539 1.00 95.31 72 ALA A O 1
ATOM 547 N N . GLU A 1 73 ? 1.967 -0.746 13.434 1.00 96.88 73 GLU A N 1
ATOM 548 C CA . GLU A 1 73 ? 3.408 -0.964 13.302 1.00 96.88 73 GLU A CA 1
ATOM 549 C C . GLU A 1 73 ? 3.674 -1.956 12.173 1.00 96.88 73 GLU A C 1
ATOM 551 O O . GLU A 1 73 ? 2.873 -2.856 11.929 1.00 96.88 73 GLU A O 1
ATOM 556 N N . TRP A 1 74 ? 4.769 -1.768 11.444 1.00 97.31 74 TRP A N 1
ATOM 557 C CA . TRP A 1 74 ? 5.158 -2.649 10.345 1.00 97.31 74 TRP A CA 1
ATOM 558 C C . TRP A 1 74 ? 6.677 -2.693 10.187 1.00 97.31 74 TRP A C 1
ATOM 560 O O . TRP A 1 74 ? 7.419 -1.910 10.776 1.00 97.31 74 TRP A O 1
ATOM 570 N N . LEU A 1 75 ? 7.173 -3.614 9.364 1.00 96.81 75 LEU A N 1
ATOM 571 C CA . LEU A 1 75 ? 8.579 -3.633 8.972 1.00 96.81 75 LEU A CA 1
ATOM 572 C C . LEU A 1 75 ? 8.835 -2.584 7.890 1.00 96.81 75 LEU A C 1
ATOM 574 O O . 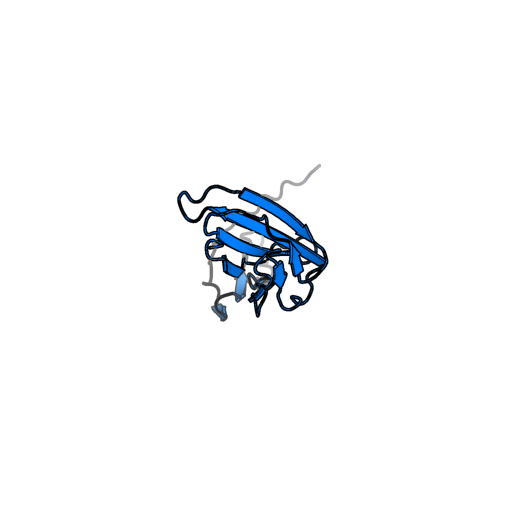LEU A 1 75 ? 8.075 -2.475 6.925 1.00 96.81 75 LEU A O 1
ATOM 578 N N . ARG A 1 76 ? 9.951 -1.855 8.012 1.00 94.25 76 ARG A N 1
ATOM 579 C CA . ARG A 1 76 ? 10.397 -0.894 6.994 1.00 94.25 76 ARG A CA 1
ATOM 580 C C . ARG A 1 76 ? 10.511 -1.593 5.633 1.00 94.25 76 ARG A C 1
ATOM 582 O O . ARG A 1 76 ? 11.253 -2.565 5.494 1.00 94.25 76 ARG A O 1
ATOM 589 N N . ALA A 1 77 ? 9.782 -1.090 4.639 1.00 92.62 77 ALA A N 1
ATOM 590 C CA . ALA A 1 77 ? 9.877 -1.581 3.270 1.00 92.62 77 ALA A CA 1
ATOM 591 C C . ALA A 1 77 ? 11.182 -1.085 2.627 1.00 92.62 77 ALA A C 1
ATOM 593 O O . ALA A 1 77 ? 11.614 0.047 2.864 1.00 92.62 77 ALA A O 1
ATOM 594 N N . ASN A 1 78 ? 11.829 -1.935 1.827 1.00 88.62 78 ASN A N 1
ATOM 595 C CA . ASN A 1 78 ? 13.076 -1.570 1.160 1.00 88.62 78 ASN A CA 1
ATOM 596 C C . ASN A 1 78 ? 12.832 -0.421 0.166 1.00 88.62 78 ASN A C 1
ATOM 598 O O . ASN A 1 78 ? 11.878 -0.474 -0.605 1.00 88.62 78 ASN A O 1
ATOM 602 N N . GLY A 1 79 ? 13.673 0.614 0.208 1.00 88.69 79 GLY A N 1
ATOM 603 C CA . GLY A 1 79 ? 13.542 1.807 -0.635 1.00 88.69 79 GLY A CA 1
ATOM 604 C C . GLY A 1 79 ? 12.405 2.766 -0.257 1.00 88.69 79 GLY A C 1
ATOM 605 O O . GLY A 1 79 ? 12.272 3.811 -0.891 1.00 88.69 79 GLY A O 1
ATOM 606 N N . ALA A 1 80 ? 11.595 2.461 0.764 1.00 93.19 80 ALA A N 1
ATOM 607 C CA . ALA A 1 80 ? 10.491 3.330 1.158 1.00 93.19 80 ALA A CA 1
ATOM 608 C C . ALA A 1 80 ? 10.996 4.566 1.916 1.00 93.19 80 ALA A C 1
ATOM 610 O O . ALA A 1 80 ? 11.647 4.454 2.958 1.00 93.19 80 ALA A O 1
ATOM 611 N N . THR A 1 81 ? 10.662 5.749 1.404 1.00 93.62 81 THR A N 1
ATOM 612 C CA . THR A 1 81 ? 11.010 7.049 2.000 1.00 93.62 81 THR A CA 1
ATOM 613 C C . THR A 1 81 ? 9.882 7.610 2.862 1.00 93.62 81 THR A C 1
ATOM 615 O O . THR A 1 81 ? 10.135 8.364 3.799 1.00 93.62 81 THR A O 1
ATOM 618 N N . ARG A 1 82 ? 8.637 7.216 2.576 1.00 95.62 82 ARG A N 1
ATOM 619 C CA . ARG A 1 82 ? 7.441 7.562 3.354 1.00 95.62 82 ARG A CA 1
ATOM 620 C C . ARG A 1 82 ? 6.368 6.486 3.220 1.00 95.62 82 ARG A C 1
ATOM 622 O O . ARG A 1 82 ? 6.433 5.633 2.335 1.00 95.62 82 ARG A O 1
ATOM 629 N N . TYR A 1 83 ? 5.371 6.563 4.084 1.00 97.06 83 TYR A N 1
ATOM 630 C CA . TYR A 1 83 ? 4.217 5.683 4.133 1.00 97.06 83 TYR A CA 1
ATOM 631 C C . TYR A 1 83 ? 2.954 6.516 4.205 1.00 97.06 83 TYR A C 1
ATOM 633 O O . TYR A 1 83 ? 2.908 7.531 4.897 1.00 97.06 83 TYR A O 1
ATOM 641 N N . GLU A 1 84 ? 1.930 6.049 3.518 1.00 96.94 84 GLU A N 1
ATOM 642 C CA . GLU A 1 84 ? 0.588 6.589 3.582 1.00 96.94 84 GLU A CA 1
ATOM 643 C C . GLU A 1 84 ? -0.304 5.596 4.320 1.00 96.94 84 GLU A C 1
ATOM 645 O O . GLU A 1 84 ? -0.283 4.400 4.024 1.00 96.94 84 GLU A O 1
ATOM 650 N N . ILE A 1 85 ? -1.054 6.095 5.295 1.00 97.06 85 ILE A N 1
ATOM 651 C CA . ILE A 1 85 ? -1.948 5.313 6.139 1.00 97.06 85 ILE A CA 1
ATOM 652 C C . ILE A 1 85 ? -3.353 5.846 5.940 1.00 97.06 85 ILE A C 1
ATOM 654 O O . ILE A 1 85 ? -3.616 7.026 6.174 1.00 97.06 85 ILE A O 1
ATOM 658 N N . GLU A 1 86 ? -4.254 4.965 5.538 1.00 97.06 86 GLU A N 1
ATOM 659 C CA . GLU A 1 86 ? -5.674 5.247 5.380 1.00 97.06 86 GLU A CA 1
ATOM 660 C C . GLU A 1 86 ? -6.449 4.342 6.340 1.00 97.06 86 GLU A C 1
ATOM 662 O O . GLU A 1 86 ? -6.194 3.140 6.412 1.00 97.06 86 GLU A O 1
ATOM 667 N N . ALA A 1 87 ? -7.384 4.914 7.096 1.00 95.12 87 ALA A N 1
ATOM 668 C CA . ALA A 1 87 ? -8.298 4.153 7.938 1.00 95.12 87 ALA A CA 1
ATOM 669 C C . ALA A 1 87 ? -9.717 4.293 7.404 1.00 95.12 87 ALA A C 1
ATOM 671 O O . ALA A 1 87 ? -10.205 5.413 7.235 1.00 95.12 87 ALA A O 1
ATOM 672 N N . TYR A 1 88 ? -10.386 3.169 7.192 1.00 94.81 88 TYR A N 1
ATOM 673 C CA . TYR A 1 88 ? -11.748 3.096 6.684 1.00 94.81 88 TYR A CA 1
ATOM 674 C C . TYR A 1 88 ? -12.663 2.466 7.721 1.00 94.81 88 TYR A C 1
ATOM 676 O O . TYR A 1 88 ? -12.284 1.504 8.386 1.00 94.81 88 TYR A O 1
ATOM 684 N N . SER A 1 89 ? -13.878 2.985 7.839 1.00 91.75 89 SER 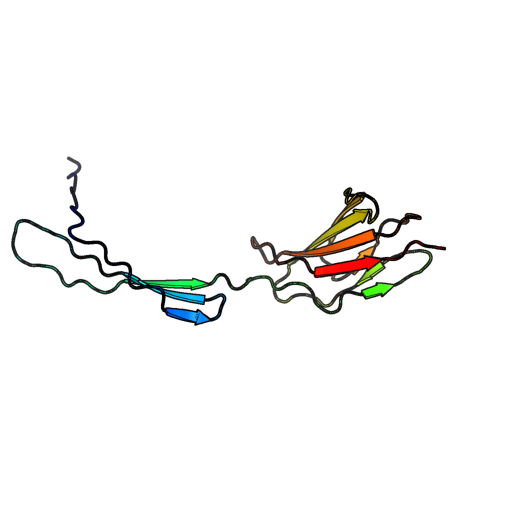A N 1
ATOM 685 C CA . SER A 1 89 ? -14.931 2.353 8.625 1.00 91.75 89 SER A CA 1
ATOM 686 C C . SER A 1 89 ? -15.298 1.008 8.004 1.00 91.75 89 SER A C 1
ATOM 688 O O . SER A 1 89 ? -15.569 0.918 6.807 1.00 91.75 89 SER A O 1
ATOM 690 N N . MET A 1 90 ? -15.325 -0.041 8.825 1.00 89.62 90 MET A N 1
ATOM 691 C CA . MET A 1 90 ? -15.752 -1.376 8.391 1.00 89.62 90 MET A CA 1
ATOM 692 C C . MET A 1 90 ? -17.246 -1.458 8.069 1.00 89.62 90 MET A C 1
ATOM 694 O O . MET A 1 90 ? -17.660 -2.371 7.364 1.00 89.62 90 MET A O 1
ATOM 698 N N . ALA A 1 91 ? -18.058 -0.540 8.599 1.00 90.75 91 ALA A N 1
ATOM 699 C CA . ALA A 1 91 ? -19.507 -0.588 8.436 1.00 90.75 91 ALA A CA 1
ATOM 700 C C . ALA A 1 91 ? -19.958 -0.149 7.034 1.00 90.75 91 ALA A C 1
ATOM 702 O O . ALA A 1 91 ? -20.899 -0.710 6.485 1.00 90.75 91 ALA A O 1
ATOM 703 N N . ASP A 1 92 ? -19.294 0.862 6.471 1.00 89.56 92 ASP A N 1
ATOM 704 C CA . ASP A 1 92 ? -19.725 1.563 5.254 1.00 89.56 92 ASP A CA 1
ATOM 705 C C . ASP A 1 92 ? -18.580 1.832 4.258 1.00 89.56 92 ASP A C 1
ATOM 707 O O . ASP A 1 92 ? -18.805 2.410 3.197 1.00 89.56 92 ASP A O 1
ATOM 711 N N . GLY A 1 93 ? -17.343 1.438 4.580 1.00 87.31 93 GLY A N 1
ATOM 712 C CA . GLY A 1 93 ? -16.167 1.679 3.741 1.00 87.31 93 GLY A CA 1
ATOM 713 C C . GLY A 1 93 ? -15.720 3.143 3.693 1.00 87.31 93 GLY A C 1
ATOM 714 O O . GLY A 1 93 ? -14.854 3.497 2.892 1.00 87.31 93 GLY A O 1
ATOM 715 N N . ARG A 1 94 ? -16.284 4.021 4.531 1.00 93.50 94 ARG A N 1
ATOM 716 C CA . ARG A 1 94 ? -15.970 5.453 4.512 1.00 93.50 94 ARG A CA 1
ATOM 717 C C . ARG A 1 94 ? -14.568 5.723 5.050 1.00 93.50 94 ARG A C 1
ATOM 719 O O . ARG A 1 94 ? -14.197 5.215 6.106 1.00 93.50 94 ARG A O 1
ATOM 726 N N . LEU A 1 95 ? -13.813 6.589 4.372 1.00 91.50 95 LEU A N 1
ATOM 727 C CA . LEU A 1 95 ? -12.517 7.070 4.858 1.00 91.50 95 LEU A CA 1
ATOM 728 C C . LEU A 1 95 ? -12.704 7.892 6.145 1.00 91.50 95 LEU A C 1
ATOM 730 O O . LEU A 1 95 ? -13.389 8.915 6.149 1.00 91.50 95 LEU A O 1
ATOM 734 N N . ILE A 1 96 ? -12.080 7.442 7.230 1.00 94.25 96 ILE A N 1
ATOM 735 C CA . ILE A 1 96 ? -12.081 8.098 8.542 1.00 94.25 96 ILE A CA 1
ATOM 736 C C . ILE A 1 96 ? -10.873 9.016 8.686 1.00 94.25 96 ILE A C 1
ATOM 738 O O . ILE A 1 96 ? -11.002 10.146 9.152 1.00 94.25 96 ILE A O 1
ATOM 742 N N . THR A 1 97 ? -9.689 8.546 8.293 1.00 94.31 97 THR A N 1
ATOM 743 C CA . THR A 1 97 ? -8.481 9.374 8.318 1.00 94.31 97 THR A CA 1
ATOM 744 C C . THR A 1 97 ? -7.491 8.958 7.244 1.00 94.31 97 THR A C 1
ATOM 746 O O . THR A 1 97 ? -7.447 7.795 6.845 1.00 94.31 97 THR A O 1
ATOM 749 N N . ARG A 1 98 ? -6.669 9.920 6.826 1.00 95.94 98 ARG A N 1
ATOM 750 C CA . ARG A 1 98 ? -5.505 9.725 5.966 1.00 95.94 98 ARG A CA 1
ATOM 751 C C . ARG A 1 98 ? -4.327 10.471 6.574 1.00 95.94 98 ARG A C 1
ATOM 753 O O . ARG A 1 98 ? -4.467 11.640 6.932 1.00 95.94 98 ARG A O 1
ATOM 760 N N . LYS A 1 99 ? -3.182 9.806 6.692 1.00 95.44 99 LYS A N 1
ATOM 761 C CA . LYS A 1 99 ? -1.945 10.376 7.237 1.00 95.44 99 LYS A CA 1
ATOM 762 C C . LYS A 1 99 ? -0.743 9.923 6.424 1.00 95.44 99 LYS A C 1
ATOM 764 O O . LYS A 1 99 ? -0.767 8.858 5.813 1.00 95.44 99 LYS A O 1
ATOM 769 N N . GLU A 1 100 ? 0.324 10.707 6.483 1.00 96.38 100 GLU A N 1
ATOM 770 C CA . GLU A 1 100 ? 1.644 10.297 6.012 1.00 96.38 100 GLU A CA 1
ATOM 771 C C . GLU A 1 100 ? 2.626 10.229 7.186 1.00 96.38 100 GLU A C 1
ATOM 773 O O . GLU A 1 100 ? 2.507 10.969 8.162 1.00 96.38 100 GLU A O 1
ATOM 778 N N . THR A 1 101 ? 3.600 9.327 7.096 1.00 96.94 101 THR A N 1
ATOM 779 C CA . THR A 1 101 ? 4.697 9.193 8.065 1.00 96.94 101 THR A CA 1
ATOM 780 C C . THR A 1 101 ? 5.965 8.719 7.364 1.00 96.94 101 THR A C 1
ATOM 782 O O . THR A 1 101 ? 5.912 8.011 6.362 1.00 96.94 101 THR A O 1
ATOM 785 N N . THR A 1 102 ? 7.127 9.076 7.898 1.00 96.75 102 THR A N 1
ATOM 786 C CA . THR A 1 102 ? 8.429 8.535 7.466 1.00 96.75 102 THR A CA 1
ATOM 787 C C . THR A 1 102 ? 8.884 7.356 8.332 1.00 96.75 102 THR A C 1
ATOM 789 O O . THR A 1 102 ? 9.847 6.661 8.001 1.00 96.75 102 THR A O 1
ATOM 792 N N . LEU A 1 103 ? 8.186 7.106 9.442 1.00 97.06 103 LEU A N 1
ATOM 793 C CA . LEU A 1 103 ? 8.480 6.033 10.385 1.00 97.06 103 LEU A CA 1
ATOM 794 C C . LEU A 1 103 ? 7.640 4.791 10.063 1.00 97.06 103 LEU A C 1
ATOM 796 O O . LEU A 1 103 ? 6.517 4.926 9.582 1.00 97.06 103 LEU A O 1
ATOM 800 N N . PRO A 1 104 ? 8.124 3.571 10.355 1.00 96.50 104 PRO A N 1
ATOM 801 C CA . PRO A 1 104 ? 7.374 2.341 10.113 1.00 96.50 104 PRO A CA 1
ATOM 802 C C . PRO A 1 104 ? 6.299 2.084 11.192 1.00 96.50 104 PRO A C 1
ATOM 804 O O . PRO A 1 104 ? 6.114 0.969 11.674 1.00 96.50 104 PRO A O 1
ATOM 807 N N . SER A 1 105 ? 5.630 3.153 11.622 1.00 96.75 105 SER A N 1
ATOM 808 C CA . SER A 1 105 ? 4.550 3.123 12.597 1.00 96.75 105 SER A CA 1
ATOM 809 C C . SER A 1 105 ? 3.706 4.393 12.514 1.00 96.75 105 SER A C 1
ATOM 811 O O . SER A 1 105 ? 4.218 5.452 12.133 1.00 96.75 105 SER A O 1
ATOM 813 N N . SER A 1 106 ? 2.440 4.315 12.920 1.00 96.19 106 SER A N 1
ATOM 814 C CA . SER A 1 106 ? 1.546 5.473 12.988 1.00 96.19 106 SER A CA 1
ATOM 815 C C . SER A 1 106 ? 0.459 5.298 14.042 1.00 96.19 106 SER A C 1
ATOM 817 O O . SER A 1 106 ? -0.089 4.206 14.202 1.00 96.19 106 SER A O 1
ATOM 819 N N . ASP A 1 107 ? 0.119 6.392 14.721 1.00 94.50 107 ASP A N 1
ATOM 820 C CA . ASP A 1 107 ? -1.024 6.440 15.628 1.00 94.50 107 ASP A CA 1
ATOM 821 C C . ASP A 1 107 ? -2.337 6.463 14.838 1.00 94.50 107 ASP A C 1
ATOM 823 O O . ASP A 1 107 ? -2.563 7.307 13.953 1.00 94.50 107 ASP A O 1
ATOM 827 N N . LEU A 1 108 ? -3.232 5.552 15.201 1.00 92.62 108 LEU A N 1
ATOM 828 C CA . LEU A 1 108 ? -4.540 5.383 14.589 1.00 92.62 108 LEU A CA 1
ATOM 829 C C . LEU A 1 108 ? -5.595 6.253 15.289 1.00 92.62 108 LEU A C 1
ATOM 831 O O . LEU A 1 108 ? -5.436 6.631 16.454 1.00 92.62 108 LEU A O 1
ATOM 835 N N . PRO A 1 109 ? -6.679 6.626 14.586 1.00 88.62 109 PRO A N 1
ATOM 836 C CA . PRO A 1 109 ? -7.759 7.376 15.205 1.00 88.62 109 PRO A CA 1
ATOM 837 C C . PRO A 1 109 ? -8.444 6.515 16.272 1.00 88.62 109 PRO A C 1
ATOM 839 O O . PRO A 1 109 ? -8.744 5.344 16.043 1.00 88.62 109 PRO A O 1
ATOM 842 N N . ARG A 1 110 ? -8.727 7.111 17.432 1.00 86.81 110 ARG A N 1
ATOM 843 C CA . ARG A 1 110 ? -9.559 6.480 18.461 1.00 86.81 110 ARG A CA 1
ATOM 844 C C . ARG A 1 110 ? -11.017 6.599 18.048 1.00 86.81 110 ARG A C 1
ATOM 846 O O . ARG A 1 110 ? -11.586 7.687 18.097 1.00 86.81 110 ARG A O 1
ATOM 853 N N . VAL A 1 111 ? -11.606 5.489 17.633 1.00 84.94 111 VAL A N 1
ATOM 854 C CA . VAL A 1 111 ? -13.021 5.405 17.272 1.00 84.94 111 VAL A CA 1
ATOM 855 C C . VAL A 1 111 ? -13.607 4.122 17.843 1.00 84.94 111 VAL A C 1
ATOM 857 O O . VAL A 1 111 ? -12.937 3.097 17.885 1.00 84.94 111 VAL A O 1
ATOM 860 N N . ALA A 1 112 ? -14.868 4.177 18.268 1.00 83.75 112 ALA A N 1
ATOM 861 C CA . ALA A 1 112 ? -15.567 3.013 18.814 1.00 83.75 112 ALA A CA 1
ATOM 862 C C . ALA A 1 112 ? -15.894 1.950 17.746 1.00 83.75 112 ALA A C 1
ATOM 864 O O . ALA A 1 112 ? -16.259 0.829 18.078 1.00 83.75 112 ALA A O 1
ATOM 865 N N . ALA A 1 113 ? -15.792 2.292 16.459 1.00 86.12 113 ALA A N 1
ATOM 866 C CA . ALA A 1 113 ? -16.087 1.385 15.357 1.00 86.12 113 ALA A CA 1
ATOM 867 C C . ALA A 1 113 ? -14.850 0.586 14.923 1.00 86.12 113 ALA A C 1
ATOM 869 O O . ALA A 1 113 ? -13.726 1.076 14.991 1.00 86.12 113 ALA A O 1
ATOM 870 N N . ALA A 1 114 ? -15.075 -0.619 14.401 1.00 90.81 114 ALA A N 1
ATOM 871 C CA . ALA A 1 114 ? -14.031 -1.392 13.740 1.00 90.81 114 ALA A CA 1
ATOM 872 C C . ALA A 1 114 ? -13.535 -0.693 12.461 1.00 90.81 114 ALA A C 1
ATOM 874 O O . ALA A 1 114 ? -14.316 -0.073 11.729 1.00 90.81 114 ALA A O 1
ATOM 875 N N . LEU A 1 115 ? -12.241 -0.838 12.171 1.00 92.31 115 LEU A N 1
ATOM 876 C CA . LEU A 1 115 ? -11.568 -0.183 11.053 1.00 92.31 115 LEU A CA 1
ATOM 877 C C . LEU A 1 115 ? -10.806 -1.171 10.164 1.00 92.31 115 LEU A C 1
ATOM 879 O O . LEU A 1 115 ? -10.188 -2.119 10.650 1.00 92.31 115 LEU A O 1
ATOM 883 N N . VAL A 1 116 ? -10.771 -0.877 8.863 1.00 94.81 116 VAL A N 1
ATOM 884 C CA . VAL A 1 116 ? -9.738 -1.384 7.949 1.00 94.81 116 VAL A CA 1
ATOM 885 C C . VAL A 1 116 ? -8.632 -0.352 7.873 1.00 94.81 116 VAL A C 1
ATOM 887 O O . VAL A 1 116 ? -8.883 0.805 7.539 1.00 94.81 116 VAL A O 1
ATOM 890 N N . ILE A 1 117 ? -7.405 -0.775 8.135 1.00 95.81 117 ILE A N 1
ATOM 891 C CA . ILE A 1 117 ? -6.215 0.052 7.976 1.00 95.81 117 ILE A CA 1
ATOM 892 C C . ILE A 1 117 ? -5.488 -0.393 6.715 1.00 95.81 117 ILE A C 1
ATOM 894 O O . ILE A 1 117 ? -5.178 -1.573 6.565 1.00 95.81 117 ILE A O 1
ATOM 898 N N . ALA A 1 118 ? -5.204 0.550 5.823 1.00 96.75 118 ALA A N 1
ATOM 899 C CA . ALA A 1 118 ? -4.367 0.352 4.651 1.00 96.75 118 ALA A CA 1
ATOM 900 C C . ALA A 1 118 ? -3.059 1.128 4.826 1.00 96.75 118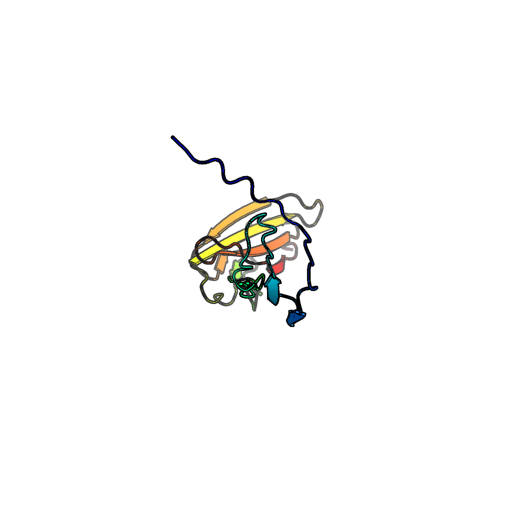 ALA A C 1
ATOM 902 O O . ALA A 1 118 ? -3.081 2.322 5.121 1.00 96.75 118 ALA A O 1
ATOM 903 N N . VAL A 1 119 ? -1.923 0.460 4.627 1.00 97.50 119 VAL A N 1
ATOM 904 C CA . VAL A 1 119 ? -0.589 1.070 4.679 1.00 97.50 119 VAL A CA 1
ATOM 905 C C . VAL A 1 119 ? 0.095 0.888 3.330 1.00 97.50 119 VAL A C 1
ATOM 907 O O . VAL A 1 119 ? 0.350 -0.240 2.904 1.00 97.50 119 VAL A O 1
ATOM 910 N N . ARG A 1 120 ? 0.414 1.998 2.659 1.00 95.81 120 ARG A N 1
ATOM 911 C CA . ARG A 1 120 ? 1.119 2.015 1.370 1.00 95.81 120 ARG A CA 1
ATOM 912 C C . ARG A 1 120 ? 2.506 2.626 1.523 1.00 95.81 120 ARG A C 1
ATOM 914 O O . ARG A 1 120 ? 2.607 3.785 1.927 1.00 95.81 120 ARG A O 1
ATOM 921 N N . PRO A 1 121 ? 3.581 1.912 1.167 1.00 96.19 121 PRO A N 1
ATOM 922 C CA . PRO A 1 121 ? 4.897 2.517 1.092 1.00 96.19 121 PRO A CA 1
ATOM 923 C C . PRO A 1 121 ? 5.027 3.372 -0.175 1.00 96.19 121 PRO A C 1
ATOM 925 O O . PRO A 1 121 ? 4.405 3.107 -1.207 1.00 96.19 121 PRO A O 1
ATOM 928 N N . ARG A 1 122 ? 5.860 4.406 -0.106 1.00 92.62 122 ARG A N 1
ATOM 929 C CA . ARG A 1 122 ? 6.273 5.228 -1.247 1.00 92.62 122 ARG A CA 1
ATOM 930 C C . ARG A 1 122 ? 7.787 5.140 -1.376 1.00 92.62 122 ARG A C 1
ATOM 932 O O . ARG A 1 122 ? 8.500 5.445 -0.421 1.00 92.62 122 ARG A O 1
ATOM 939 N N . CYS A 1 123 ? 8.258 4.753 -2.552 1.00 89.88 123 CYS A N 1
ATOM 940 C CA . CYS A 1 123 ? 9.675 4.651 -2.872 1.00 89.88 123 CYS A CA 1
ATOM 941 C C . CYS A 1 123 ? 9.958 5.670 -3.972 1.00 89.88 123 CYS A C 1
ATOM 943 O O . CYS A 1 123 ? 9.573 5.460 -5.122 1.00 89.88 123 CYS A O 1
ATOM 945 N N . GLU A 1 124 ? 10.547 6.808 -3.597 1.00 83.62 124 GLU A N 1
ATOM 946 C CA . GLU A 1 124 ? 10.705 7.976 -4.477 1.00 83.62 124 GLU A CA 1
ATOM 947 C C . GLU A 1 124 ? 9.359 8.418 -5.097 1.00 83.62 124 GLU A C 1
ATOM 949 O O . GLU A 1 124 ? 8.446 8.827 -4.373 1.00 83.62 124 GLU A O 1
ATOM 954 N N . SER A 1 125 ? 9.217 8.329 -6.425 1.00 76.88 125 SER A N 1
ATOM 955 C CA . SER A 1 125 ? 7.994 8.651 -7.172 1.00 76.88 125 SER A CA 1
ATOM 956 C C . SER A 1 125 ? 7.011 7.479 -7.292 1.00 76.88 125 SER A C 1
ATOM 958 O O . SER A 1 125 ? 5.897 7.662 -7.782 1.00 76.88 125 SER A O 1
ATOM 960 N N . VAL A 1 126 ? 7.386 6.280 -6.835 1.00 81.44 126 VAL A N 1
ATOM 961 C CA . VAL A 1 126 ? 6.590 5.057 -6.995 1.00 81.44 126 VAL A CA 1
ATOM 962 C C . VAL A 1 126 ? 5.695 4.815 -5.785 1.00 81.44 126 VAL A C 1
ATOM 964 O O . VAL A 1 126 ? 6.128 4.869 -4.632 1.00 81.44 126 VAL A O 1
ATOM 967 N N . VAL A 1 127 ? 4.432 4.497 -6.065 1.00 85.06 127 VAL A N 1
ATOM 968 C CA . VAL A 1 127 ? 3.446 4.064 -5.069 1.00 85.06 127 VAL A CA 1
ATOM 969 C C . VAL A 1 127 ? 3.491 2.549 -4.959 1.00 85.06 127 VAL A C 1
ATOM 971 O O . VAL A 1 127 ? 3.329 1.862 -5.965 1.00 85.06 127 VAL A O 1
ATOM 974 N N . GLY A 1 128 ? 3.720 2.033 -3.756 1.00 86.31 128 GLY A N 1
ATOM 975 C CA . GLY A 1 128 ? 3.656 0.604 -3.492 1.00 86.31 128 GLY A CA 1
ATOM 976 C C . GLY A 1 128 ? 2.232 0.081 -3.335 1.00 86.31 128 GLY A C 1
ATOM 977 O O . GLY A 1 128 ? 1.278 0.837 -3.128 1.00 86.31 128 GLY A O 1
ATOM 978 N N . GLU A 1 129 ? 2.107 -1.242 -3.405 1.00 87.25 129 GLU A N 1
ATOM 979 C CA . GLU A 1 129 ? 0.874 -1.951 -3.059 1.00 87.25 129 GLU A CA 1
ATOM 980 C C . GLU A 1 129 ? 0.528 -1.734 -1.573 1.00 87.25 129 GLU A C 1
ATOM 982 O O . GLU A 1 129 ? 1.412 -1.619 -0.718 1.00 87.25 129 GLU A O 1
ATOM 987 N N . ALA A 1 130 ? -0.768 -1.666 -1.263 1.00 91.81 130 ALA A N 1
ATOM 988 C CA . ALA A 1 130 ? -1.240 -1.520 0.109 1.00 91.81 130 ALA A CA 1
ATOM 989 C C . ALA A 1 130 ? -1.186 -2.859 0.850 1.00 91.81 130 ALA A C 1
ATOM 991 O O . ALA A 1 130 ? -1.671 -3.870 0.343 1.00 91.81 130 ALA A O 1
ATOM 992 N N . ALA A 1 131 ? -0.664 -2.848 2.074 1.00 94.44 131 ALA A N 1
ATOM 993 C CA . ALA A 1 131 ? -0.950 -3.896 3.045 1.00 94.44 131 ALA A CA 1
ATOM 994 C C . ALA A 1 131 ? -2.189 -3.499 3.851 1.00 94.44 131 ALA A C 1
ATOM 996 O O . ALA A 1 131 ? -2.327 -2.337 4.238 1.00 94.44 131 ALA A O 1
ATOM 997 N N . TYR A 1 132 ? -3.062 -4.464 4.121 1.00 94.38 132 TYR A N 1
ATOM 998 C CA . TYR A 1 132 ? -4.294 -4.244 4.867 1.00 94.38 132 TYR A CA 1
ATOM 999 C C . TYR A 1 132 ? -4.253 -4.970 6.204 1.00 94.38 132 TYR A C 1
ATOM 1001 O O . TYR A 1 132 ? -3.697 -6.063 6.312 1.00 94.38 132 TYR A O 1
ATOM 1009 N N . GLY A 1 133 ? -4.882 -4.381 7.211 1.00 92.56 133 GLY A N 1
ATOM 1010 C CA . GLY A 1 133 ? -5.116 -5.029 8.489 1.00 92.56 133 GLY A CA 1
ATOM 1011 C C . GLY A 1 133 ? -6.414 -4.548 9.122 1.00 92.56 133 GLY A C 1
ATOM 1012 O O . GLY A 1 133 ? -6.931 -3.482 8.791 1.00 92.56 133 GLY A O 1
ATOM 1013 N N . PHE A 1 134 ? -6.951 -5.368 10.015 1.00 90.81 134 PHE A N 1
ATOM 1014 C CA . PHE A 1 134 ? -8.207 -5.108 10.702 1.00 90.81 134 PHE A CA 1
ATOM 1015 C C . PHE A 1 134 ? -7.935 -4.681 12.141 1.00 90.81 134 PHE A C 1
ATOM 1017 O O . PHE A 1 134 ? -7.255 -5.395 12.881 1.00 90.81 134 PHE A O 1
ATOM 1024 N N . LEU A 1 135 ? -8.497 -3.539 12.532 1.00 88.88 135 LEU A N 1
ATOM 1025 C CA . LEU A 1 135 ? -8.532 -3.093 13.916 1.00 88.88 135 LEU A CA 1
ATOM 1026 C C . LEU A 1 135 ? -9.961 -3.289 14.452 1.00 88.88 135 LEU A C 1
ATOM 1028 O O . LEU A 1 135 ? -10.886 -2.644 13.946 1.00 88.88 135 LEU A O 1
ATOM 1032 N N . PRO A 1 136 ? -10.174 -4.168 15.446 1.00 86.94 136 PRO A N 1
ATOM 1033 C CA . PRO A 1 136 ? -11.492 -4.365 16.033 1.00 86.94 136 PRO A CA 1
ATOM 1034 C C . PRO A 1 136 ? -11.969 -3.111 16.770 1.00 86.94 136 PRO A C 1
ATOM 1036 O O . PRO A 1 136 ? -11.174 -2.271 17.189 1.00 86.94 136 PRO A O 1
ATOM 1039 N N . ALA A 1 137 ? -13.284 -3.016 16.957 1.00 82.56 137 ALA A N 1
ATOM 1040 C CA . ALA A 1 137 ? -13.886 -2.012 17.823 1.00 82.56 137 ALA A CA 1
ATOM 1041 C C . ALA A 1 137 ? -13.323 -2.122 19.251 1.00 82.56 137 ALA A C 1
ATOM 1043 O O . ALA A 1 137 ? -13.231 -3.225 19.801 1.00 82.56 137 ALA A O 1
ATOM 1044 N N . SER A 1 138 ? -12.974 -0.984 19.850 1.00 71.94 138 SER A N 1
ATOM 1045 C CA . SER A 1 138 ? -12.669 -0.896 21.279 1.00 71.94 138 SER A CA 1
ATOM 1046 C C . SER A 1 138 ? -13.931 -1.241 22.081 1.00 71.94 138 SER A C 1
ATOM 1048 O O . SER A 1 138 ? -15.001 -0.714 21.771 1.00 71.94 138 SER A O 1
ATOM 1050 N N . ARG A 1 139 ? -13.821 -2.146 23.062 1.00 58.88 139 ARG A N 1
ATOM 1051 C CA . ARG A 1 139 ? -14.913 -2.441 24.006 1.00 58.88 139 ARG A CA 1
ATOM 1052 C C . ARG A 1 139 ? -15.074 -1.332 25.035 1.00 58.88 139 ARG A C 1
ATOM 1054 O O . ARG A 1 139 ? -14.039 -0.737 25.408 1.00 58.88 139 ARG A O 1
#

Sequence (139 aa):
MLERIDARVGDTRFVPPRPLTDRRAAVKLLVTADCPESTSIAAHPAWFFIDIAPKCSAVRGLSFSGESAPKAEWLRANGATRYEIEAYSMADGRLITRKETTLPSSDLPRVAAALVIAVRPRCESVVGEAAYGFLPASR

pLDDT: mean 77.64, std 17.8, range [38.22, 97.5]

Secondary structure (DSSP, 8-state):
--------B-----PPPEEEETTEEEEEE---B--SSS-----PPEEEEEE-S-SSPPPEEEEEE-SSS-EEEEEPPTT-SEEEEEEEETTT--EEEEEEESSSEEEPP--SS-EEEEEEEEETTEEPPPEEEEEPPP-